Protein AF-G6FTE5-F1 (afdb_monomer_lite)

pLDDT: mean 77.14, std 12.9, range [43.44, 94.81]

Secondary structure (DSSP, 8-state):
--HHHHHHHHHHHHHHHHHHHHTT---EEEEEEEEEEE----EEEEEEEETTEEEEEEEE----EEEEEEEEEEE-TTTT----

InterPro domains:
  IPR049891 Cyanobacterial tandem bacteriocin [NF038167] (1-75)
  IPR049891 Cyanobacterial tandem bacteriocin [PF28158] (1-75)

Sequence (84 aa):
MSNEAFASHLFSEISEEQQQMVAGGKSINDYISTYFNADTTVFAFAAASGPGGSVVTQEFAEQEINTSAYKSFQLNPYFYYYPY

Organism: NCBI:txid741277

Structure (mmCIF, N/CA/C/O backbone):
data_AF-G6FTE5-F1
#
_entry.id   AF-G6FTE5-F1
#
loop_
_atom_site.group_PDB
_atom_site.id
_atom_site.type_symbol
_atom_site.label_atom_id
_atom_site.label_alt_id
_atom_site.label_comp_id
_atom_site.label_asym_id
_atom_site.label_entity_id
_atom_site.label_seq_id
_atom_site.pdbx_PDB_ins_code
_atom_site.Cartn_x
_atom_site.Cartn_y
_atom_site.Cartn_z
_atom_site.occupancy
_atom_site.B_iso_or_equiv
_atom_site.auth_seq_id
_atom_site.auth_comp_id
_atom_site.auth_asym_id
_atom_site.auth_atom_id
_atom_site.pdbx_PDB_model_num
ATOM 1 N N . MET A 1 1 ? -23.072 15.681 53.013 1.00 61.22 1 MET A N 1
ATOM 2 C CA . MET A 1 1 ? -23.292 14.317 52.487 1.00 61.22 1 MET A CA 1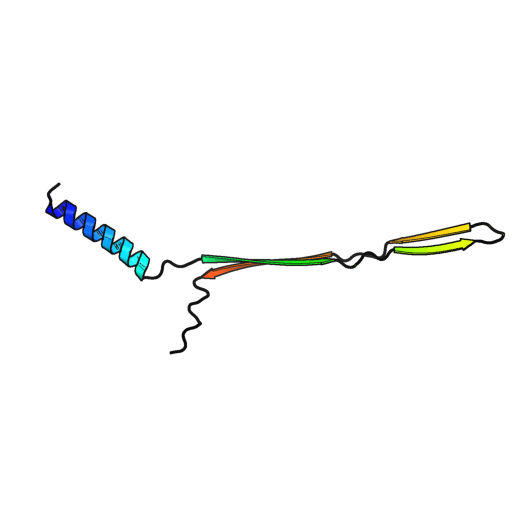
ATOM 3 C C . MET A 1 1 ? -23.172 13.360 53.659 1.00 61.22 1 MET A C 1
ATOM 5 O O . MET A 1 1 ? -22.237 13.536 54.430 1.00 61.22 1 MET A O 1
ATOM 9 N N . SER A 1 2 ? -24.120 12.443 53.861 1.00 84.00 2 SER A N 1
ATOM 10 C CA . SER A 1 2 ? -23.978 11.418 54.904 1.00 84.00 2 SER A CA 1
ATOM 11 C C . SER A 1 2 ? -22.981 10.349 54.450 1.00 84.00 2 SER A C 1
ATOM 13 O O . SER A 1 2 ? -22.804 10.130 53.251 1.00 84.00 2 SER A O 1
ATOM 15 N N . ASN A 1 3 ? -22.338 9.672 55.402 1.00 83.44 3 ASN A N 1
ATOM 16 C CA . ASN A 1 3 ? -21.405 8.580 55.102 1.00 83.44 3 ASN A CA 1
ATOM 17 C C . ASN A 1 3 ? -22.078 7.443 54.312 1.00 83.44 3 ASN A C 1
ATOM 19 O O . ASN A 1 3 ? -21.440 6.803 53.484 1.00 83.44 3 ASN A O 1
ATOM 23 N N . GLU A 1 4 ? -23.378 7.238 54.522 1.00 85.38 4 GLU A N 1
ATOM 24 C CA . GLU A 1 4 ? -24.192 6.258 53.795 1.00 85.38 4 GLU A CA 1
ATOM 25 C C . GLU A 1 4 ? -24.376 6.643 52.323 1.00 85.38 4 GLU A C 1
ATOM 27 O O . GLU A 1 4 ? -24.230 5.798 51.443 1.00 85.38 4 GLU A O 1
ATOM 32 N N . ALA A 1 5 ? -24.626 7.927 52.038 1.00 85.31 5 ALA A N 1
ATOM 33 C CA . ALA A 1 5 ? -24.729 8.419 50.667 1.00 85.31 5 ALA A CA 1
ATOM 34 C C . ALA A 1 5 ? -23.383 8.313 49.933 1.00 85.31 5 ALA A C 1
ATOM 36 O O . ALA A 1 5 ? -23.340 7.885 48.783 1.00 85.31 5 ALA A O 1
ATOM 37 N N . PHE A 1 6 ? -22.280 8.639 50.614 1.00 87.81 6 PHE A N 1
ATOM 38 C CA . PHE A 1 6 ? -20.932 8.496 50.061 1.00 87.81 6 PHE A CA 1
ATOM 39 C C . PHE A 1 6 ? -20.603 7.036 49.712 1.00 87.81 6 PHE A C 1
ATOM 41 O O . PHE A 1 6 ? -20.148 6.755 48.605 1.00 87.81 6 PHE A O 1
ATOM 48 N N . ALA A 1 7 ? -20.890 6.099 50.620 1.00 87.06 7 ALA A N 1
ATOM 49 C CA . ALA A 1 7 ? -20.665 4.676 50.381 1.00 87.06 7 ALA A CA 1
ATOM 50 C C . ALA A 1 7 ? -21.518 4.147 49.217 1.00 87.06 7 ALA A C 1
ATOM 52 O O . ALA A 1 7 ? -21.004 3.439 48.355 1.00 87.06 7 ALA A O 1
ATOM 53 N N . SER A 1 8 ? -22.799 4.523 49.151 1.00 91.19 8 SER A N 1
ATOM 54 C CA . SER A 1 8 ? -23.695 4.099 48.069 1.00 91.19 8 SER A CA 1
ATOM 55 C C . SER A 1 8 ? -23.220 4.567 46.693 1.00 91.19 8 SER A C 1
ATOM 57 O O . SER A 1 8 ? -23.304 3.800 45.736 1.00 91.19 8 SER A O 1
ATOM 59 N N . HIS A 1 9 ? -22.723 5.802 46.585 1.00 89.19 9 HIS A N 1
ATOM 60 C CA . HIS A 1 9 ? -22.176 6.318 45.329 1.00 89.19 9 HIS A CA 1
ATOM 61 C C . HIS A 1 9 ? -20.920 5.556 44.909 1.00 89.19 9 HIS A C 1
ATOM 63 O O . HIS A 1 9 ? -20.856 5.073 43.782 1.00 89.19 9 HIS A O 1
ATOM 69 N N . LEU A 1 10 ? -19.984 5.354 45.840 1.00 87.25 10 LEU A N 1
ATOM 70 C CA . LEU A 1 10 ? -18.749 4.619 45.573 1.00 87.25 10 LEU A CA 1
ATOM 71 C C . LEU A 1 10 ? -19.021 3.177 45.115 1.00 87.25 10 LEU A C 1
ATOM 73 O O . LEU A 1 10 ? -18.408 2.703 44.163 1.00 87.25 10 LEU A O 1
ATOM 77 N N . PHE A 1 11 ? -19.961 2.473 45.754 1.00 91.62 11 PHE A N 1
ATOM 78 C CA . PHE A 1 11 ? -20.320 1.114 45.338 1.00 91.62 11 PHE A CA 1
ATOM 79 C C . PHE A 1 11 ? -21.012 1.076 43.973 1.00 91.62 11 PHE A C 1
ATOM 81 O O . PHE A 1 11 ? -20.785 0.129 43.223 1.00 91.62 11 PHE A O 1
ATOM 88 N N . SER A 1 12 ? -21.819 2.084 43.631 1.00 90.88 12 SER A N 1
ATOM 89 C CA . SER A 1 12 ? -22.454 2.178 42.312 1.00 90.88 12 SER A CA 1
ATOM 90 C C . SER A 1 12 ? -21.420 2.382 41.207 1.00 90.88 12 SER A C 1
ATOM 92 O O . SER A 1 12 ? -21.438 1.653 40.220 1.00 90.88 12 SER A O 1
ATOM 94 N N . GLU A 1 13 ? -20.487 3.315 41.400 1.00 86.69 13 GLU A N 1
ATOM 95 C CA . GLU A 1 13 ? -19.417 3.605 40.437 1.00 86.69 13 GLU A CA 1
ATOM 96 C C . GLU A 1 13 ? -18.516 2.382 40.222 1.00 86.69 13 GLU A C 1
ATOM 98 O O . GLU A 1 13 ? -18.312 1.951 39.089 1.00 86.69 13 GLU A O 1
ATOM 103 N N . ILE A 1 14 ? -18.074 1.739 41.310 1.00 85.31 14 ILE A N 1
ATOM 104 C CA . ILE A 1 14 ? -17.265 0.513 41.230 1.00 85.31 14 ILE A CA 1
ATOM 105 C C . ILE A 1 14 ? -18.033 -0.609 40.515 1.00 85.31 14 ILE A C 1
ATOM 107 O O . ILE A 1 14 ? -17.444 -1.348 39.726 1.00 85.31 14 ILE A O 1
ATOM 111 N N . SER A 1 15 ? -19.339 -0.744 40.762 1.00 86.12 15 SER A N 1
ATOM 112 C CA . SER A 1 15 ? -20.164 -1.773 40.117 1.00 86.12 15 SER A CA 1
ATOM 113 C C . SER A 1 15 ? -20.303 -1.531 38.613 1.00 86.12 15 SER A C 1
ATOM 115 O O . SER A 1 15 ? -20.215 -2.484 37.841 1.00 86.12 15 SER A O 1
ATOM 117 N N . GLU A 1 16 ? -20.476 -0.281 38.179 1.00 82.12 16 GLU A N 1
ATOM 118 C CA . GLU A 1 16 ? -20.542 0.080 36.758 1.00 82.12 16 GLU A CA 1
ATOM 119 C C . GLU A 1 16 ? -19.205 -0.154 36.046 1.00 82.12 16 GLU A C 1
ATOM 121 O O . GLU A 1 16 ? -19.178 -0.757 34.968 1.00 82.12 16 GLU A O 1
ATOM 126 N N . GLU A 1 17 ? -18.088 0.243 36.659 1.00 77.19 17 GLU A N 1
ATOM 127 C CA . GLU A 1 17 ? -16.745 -0.000 36.120 1.00 77.19 17 GLU A CA 1
ATOM 128 C C . GLU A 1 17 ? -16.448 -1.500 35.999 1.00 77.19 17 GLU A C 1
ATOM 130 O O . GLU A 1 17 ? -15.983 -1.976 34.957 1.00 77.19 17 GLU A O 1
ATOM 135 N N . GLN A 1 18 ? -16.774 -2.278 37.034 1.00 76.56 18 GLN A N 1
ATOM 136 C CA . GLN A 1 18 ? -16.629 -3.732 37.014 1.00 76.56 18 GLN A CA 1
ATOM 137 C C . GLN A 1 18 ? -17.542 -4.376 35.969 1.00 76.56 18 GLN A C 1
ATOM 139 O O . GLN A 1 18 ? -17.122 -5.310 35.286 1.00 76.56 18 GLN A O 1
ATOM 144 N N . GLN A 1 19 ? -18.763 -3.874 35.782 1.00 71.75 19 GLN A N 1
ATOM 145 C CA . GLN A 1 19 ? -19.682 -4.396 34.777 1.00 71.75 19 GLN A CA 1
ATOM 146 C C . GLN A 1 19 ? -19.194 -4.098 33.354 1.00 71.75 19 GLN A C 1
ATOM 148 O O . GLN A 1 19 ? -19.272 -4.977 32.498 1.00 71.75 19 GLN A O 1
ATOM 153 N N . GLN A 1 20 ? -18.624 -2.918 33.097 1.00 64.38 20 GLN A N 1
ATOM 154 C CA . GLN A 1 20 ? -17.990 -2.604 31.810 1.00 64.38 20 GLN A CA 1
ATOM 155 C C . GLN A 1 20 ? -16.750 -3.472 31.545 1.00 64.38 20 GLN A C 1
ATOM 157 O O . GLN A 1 20 ? -16.502 -3.872 30.404 1.00 64.38 20 GLN A O 1
ATOM 162 N N . MET A 1 21 ? -16.002 -3.811 32.596 1.00 65.38 21 MET A N 1
ATOM 163 C CA . MET A 1 21 ? -14.827 -4.678 32.513 1.00 65.38 21 MET A CA 1
ATOM 164 C C . MET A 1 21 ? -15.204 -6.151 32.267 1.00 65.38 21 MET A C 1
ATOM 166 O O . MET A 1 21 ? -14.583 -6.813 31.437 1.00 65.38 21 MET A O 1
ATOM 170 N N . VAL A 1 22 ? -16.248 -6.658 32.937 1.00 65.19 22 VAL A N 1
ATOM 171 C CA . VAL A 1 22 ? -16.703 -8.062 32.858 1.00 65.19 22 VAL A CA 1
ATOM 172 C C . VAL A 1 22 ? -17.588 -8.329 31.638 1.00 65.19 22 VAL A C 1
ATOM 174 O O . VAL A 1 22 ? -17.490 -9.400 31.043 1.00 65.19 22 VAL A O 1
ATOM 177 N N . ALA A 1 23 ? -18.409 -7.367 31.203 1.00 62.16 23 ALA A N 1
ATOM 178 C CA . ALA A 1 23 ? -19.240 -7.500 29.999 1.00 62.16 23 ALA A CA 1
ATOM 179 C C . ALA A 1 23 ? -18.427 -7.478 28.689 1.00 62.16 23 ALA A C 1
ATOM 181 O O . ALA A 1 23 ? -19.008 -7.542 27.605 1.00 62.16 23 ALA A O 1
ATOM 182 N N . GLY A 1 24 ? -17.094 -7.410 28.783 1.00 58.22 24 GLY A N 1
ATOM 183 C CA . GLY A 1 24 ? -16.192 -7.479 27.646 1.00 58.22 24 GLY A CA 1
ATOM 184 C C . GLY A 1 24 ? -16.325 -6.239 26.779 1.00 58.22 24 GLY A C 1
ATOM 185 O O . GLY A 1 24 ? -16.893 -6.309 25.686 1.00 58.22 24 GLY A O 1
ATOM 186 N N . GLY A 1 25 ? -15.806 -5.106 27.269 1.00 58.78 25 GLY A N 1
ATOM 187 C CA . GLY A 1 25 ? -15.656 -3.882 26.482 1.00 58.78 25 GLY A CA 1
ATOM 188 C C . GLY A 1 25 ? -15.228 -4.224 25.053 1.00 58.78 25 GLY A C 1
ATOM 189 O O . GLY A 1 25 ? -14.183 -4.837 24.836 1.00 58.78 25 GLY A O 1
ATOM 190 N N . LYS A 1 26 ? -16.104 -3.932 24.082 1.00 59.78 26 LYS A N 1
ATOM 191 C CA . LYS A 1 26 ? -15.931 -4.386 22.699 1.00 59.78 26 LYS A CA 1
ATOM 192 C C . LYS A 1 26 ? -14.617 -3.833 22.165 1.00 59.78 26 LYS A C 1
ATOM 194 O O . LYS A 1 26 ? -14.453 -2.620 22.059 1.00 59.78 26 LYS A O 1
ATOM 199 N N . SER A 1 27 ? -13.695 -4.718 21.805 1.00 63.75 27 SER A N 1
ATOM 200 C CA . SER A 1 27 ? -12.469 -4.310 21.129 1.00 63.75 27 SER A CA 1
ATOM 201 C C . SER A 1 27 ? -12.787 -4.105 19.649 1.00 63.75 27 SER A C 1
ATOM 203 O O . SER A 1 27 ? -13.210 -5.039 18.958 1.00 63.75 27 SER A O 1
ATOM 205 N N . ILE A 1 28 ? -12.633 -2.866 19.176 1.00 65.12 28 ILE A N 1
ATOM 206 C CA . ILE A 1 28 ? -12.658 -2.535 17.750 1.00 65.12 28 ILE A CA 1
ATOM 207 C C . ILE A 1 28 ? -11.238 -2.735 17.234 1.00 65.12 28 ILE A C 1
ATOM 209 O O . ILE A 1 28 ? -10.331 -2.004 17.626 1.00 65.12 28 ILE A O 1
ATOM 213 N N . ASN A 1 29 ? -11.049 -3.714 16.354 1.00 67.19 29 ASN A N 1
ATOM 214 C CA . ASN A 1 29 ? -9.783 -3.888 15.652 1.00 67.19 29 ASN A CA 1
ATOM 215 C C . ASN A 1 29 ? -9.859 -3.178 14.298 1.00 67.19 29 ASN A C 1
ATOM 217 O O . ASN A 1 29 ? -10.766 -3.451 13.506 1.00 67.19 29 ASN A O 1
ATOM 221 N N . ASP A 1 30 ? -8.920 -2.261 14.056 1.00 72.50 30 ASP A N 1
ATOM 222 C CA . ASP A 1 30 ? -8.714 -1.634 12.748 1.00 72.50 30 ASP A CA 1
ATOM 223 C C . ASP A 1 30 ? -7.784 -2.534 11.924 1.00 72.50 30 ASP A C 1
ATOM 225 O O . ASP A 1 30 ? -6.597 -2.664 12.231 1.00 72.50 30 ASP A O 1
ATOM 229 N N . TYR A 1 31 ? -8.339 -3.208 10.915 1.00 74.88 31 TYR A N 1
ATOM 230 C CA . TYR A 1 31 ? -7.577 -4.061 10.013 1.00 74.88 31 TYR A CA 1
ATOM 231 C C . TYR A 1 31 ? -7.326 -3.325 8.700 1.00 74.88 31 TYR A C 1
ATOM 233 O O . TYR A 1 31 ? -8.259 -3.046 7.937 1.00 74.88 31 TYR A O 1
ATOM 241 N N . ILE A 1 32 ? -6.049 -3.046 8.439 1.00 83.94 32 ILE A N 1
ATOM 242 C CA . ILE A 1 32 ? -5.565 -2.387 7.230 1.00 83.94 32 ILE A CA 1
ATOM 243 C C . ILE A 1 32 ? -4.661 -3.372 6.491 1.00 83.94 32 ILE A C 1
ATOM 245 O O . ILE A 1 32 ? -3.669 -3.846 7.042 1.00 83.94 32 ILE A O 1
ATOM 249 N N . SER A 1 33 ? -4.996 -3.660 5.236 1.00 82.38 33 SER A N 1
ATOM 250 C CA . SER A 1 33 ? -4.170 -4.459 4.332 1.00 82.38 33 SER A CA 1
ATOM 251 C C . SER A 1 33 ? -3.871 -3.652 3.077 1.00 82.38 33 SER A C 1
ATOM 253 O O . SER A 1 33 ? -4.772 -3.058 2.483 1.00 82.38 33 SER A O 1
ATOM 255 N N . THR A 1 34 ? -2.602 -3.607 2.689 1.00 87.81 34 THR A N 1
ATOM 256 C CA . THR A 1 34 ? -2.136 -2.912 1.491 1.00 87.81 34 THR A CA 1
ATOM 257 C C . THR A 1 34 ? -1.448 -3.899 0.560 1.00 87.81 34 THR A C 1
ATOM 259 O O . THR A 1 34 ? -0.747 -4.812 0.998 1.00 87.81 34 THR A O 1
ATOM 262 N N . TYR A 1 35 ? -1.656 -3.712 -0.737 1.00 88.62 35 TYR A N 1
ATOM 263 C CA . TYR A 1 35 ? -1.028 -4.489 -1.794 1.00 88.62 35 TYR A CA 1
ATOM 264 C C . TYR A 1 35 ? -0.365 -3.541 -2.786 1.00 88.62 35 TYR A C 1
ATOM 266 O O . TYR A 1 35 ? -0.967 -2.553 -3.215 1.00 88.62 35 TYR A O 1
ATOM 274 N N . PHE A 1 36 ? 0.869 -3.867 -3.151 1.00 89.69 36 PHE A N 1
ATOM 275 C CA . PHE A 1 36 ? 1.641 -3.168 -4.164 1.00 89.69 36 PHE A CA 1
ATOM 276 C C . PHE A 1 36 ? 2.297 -4.204 -5.069 1.00 89.69 36 PHE A C 1
ATOM 278 O O . PHE A 1 36 ? 3.027 -5.077 -4.594 1.00 89.69 36 PHE A O 1
ATOM 285 N N . ASN A 1 37 ? 2.042 -4.087 -6.365 1.00 86.19 37 ASN A N 1
ATOM 286 C CA . ASN A 1 37 ? 2.736 -4.822 -7.404 1.00 86.19 37 ASN A CA 1
ATOM 287 C C . ASN A 1 37 ? 3.142 -3.836 -8.497 1.00 86.19 37 ASN A C 1
ATOM 289 O O . ASN A 1 37 ? 2.352 -2.981 -8.898 1.00 86.19 37 ASN A O 1
ATOM 293 N N . ALA A 1 38 ? 4.387 -3.941 -8.935 1.00 82.12 38 ALA A N 1
ATOM 294 C CA . ALA A 1 38 ? 4.894 -3.200 -10.069 1.00 82.12 38 ALA A CA 1
ATOM 295 C C . ALA A 1 38 ? 5.698 -4.158 -10.937 1.00 82.12 38 ALA A C 1
ATOM 297 O O . ALA A 1 38 ? 6.575 -4.866 -10.426 1.00 82.12 38 ALA A O 1
ATOM 298 N N . ASP A 1 39 ? 5.425 -4.139 -12.236 1.00 80.25 39 ASP A N 1
ATOM 299 C CA . ASP A 1 39 ? 6.238 -4.877 -13.190 1.00 80.25 39 ASP A CA 1
ATOM 300 C C . ASP A 1 39 ? 7.674 -4.347 -13.189 1.00 80.25 39 ASP A C 1
ATOM 302 O O . ASP A 1 39 ? 7.934 -3.146 -13.030 1.00 80.25 39 ASP A O 1
ATOM 306 N N . THR A 1 40 ? 8.636 -5.252 -13.369 1.00 71.44 40 THR A N 1
ATOM 307 C CA . THR A 1 40 ? 10.033 -4.864 -13.558 1.00 71.44 40 THR A CA 1
ATOM 308 C C . THR A 1 40 ? 10.169 -4.099 -14.863 1.00 71.44 40 THR A C 1
ATOM 310 O O . THR A 1 40 ? 9.889 -4.643 -15.929 1.00 71.44 40 THR A O 1
ATOM 313 N N . THR A 1 41 ? 10.651 -2.860 -14.789 1.00 67.31 41 THR A N 1
ATOM 314 C CA . THR A 1 41 ? 10.939 -2.052 -15.973 1.00 67.31 41 THR A CA 1
ATOM 315 C C . THR A 1 41 ? 11.979 -2.763 -16.841 1.00 67.31 41 THR A C 1
ATOM 317 O O . THR A 1 41 ? 13.127 -2.944 -16.426 1.00 67.31 41 THR A O 1
ATOM 320 N N . VAL A 1 42 ? 11.589 -3.172 -18.048 1.00 69.50 42 VAL A N 1
ATOM 321 C CA . VAL A 1 42 ? 12.510 -3.722 -19.048 1.00 69.50 42 VAL A CA 1
ATOM 322 C C . VAL A 1 42 ? 12.900 -2.606 -20.004 1.00 69.50 42 VAL A C 1
ATOM 324 O O . VAL A 1 42 ? 12.054 -1.976 -20.635 1.00 69.50 42 VAL A O 1
ATOM 327 N N . PHE A 1 43 ? 14.202 -2.372 -20.118 1.00 73.44 43 PHE A N 1
ATOM 328 C CA . PHE A 1 43 ? 14.751 -1.498 -21.142 1.00 73.44 43 PHE A CA 1
ATOM 329 C C . PHE A 1 43 ? 15.137 -2.341 -22.354 1.00 73.44 43 PHE A C 1
ATOM 331 O O . PHE A 1 43 ? 16.035 -3.183 -22.262 1.00 73.44 43 PHE A O 1
ATOM 338 N N . ALA A 1 44 ? 14.476 -2.114 -23.487 1.00 75.69 44 ALA A N 1
ATOM 339 C CA . ALA A 1 44 ? 14.875 -2.727 -24.745 1.00 75.69 44 ALA A CA 1
ATOM 340 C C . ALA A 1 44 ? 15.857 -1.795 -25.462 1.00 75.69 44 ALA A C 1
ATOM 342 O O . ALA A 1 44 ? 15.539 -0.645 -25.767 1.00 75.69 44 ALA A O 1
ATOM 343 N N . PHE A 1 45 ? 17.067 -2.295 -25.716 1.00 85.31 45 PHE A N 1
ATOM 344 C CA . PHE A 1 45 ? 18.107 -1.575 -26.443 1.00 85.31 45 PHE A CA 1
ATOM 345 C C . PHE A 1 45 ? 18.460 -2.333 -27.713 1.00 85.31 45 PHE A C 1
ATOM 347 O O . PHE A 1 45 ? 18.805 -3.515 -27.659 1.00 85.31 45 PHE A O 1
ATOM 354 N N . ALA A 1 46 ? 18.446 -1.638 -28.844 1.00 86.31 46 ALA A N 1
ATOM 355 C CA . ALA A 1 46 ? 19.011 -2.155 -30.079 1.00 86.31 46 ALA A CA 1
ATOM 356 C C . ALA A 1 46 ? 19.954 -1.123 -30.690 1.00 86.31 46 ALA A C 1
ATOM 358 O O . ALA A 1 46 ? 19.615 0.053 -30.835 1.00 86.31 46 ALA A O 1
ATOM 359 N N . ALA A 1 47 ? 21.152 -1.581 -31.043 1.00 91.00 47 ALA A N 1
ATOM 360 C CA . ALA A 1 47 ? 22.171 -0.782 -31.699 1.00 91.00 47 ALA A CA 1
ATOM 361 C C . ALA A 1 47 ? 22.643 -1.502 -32.962 1.00 91.00 47 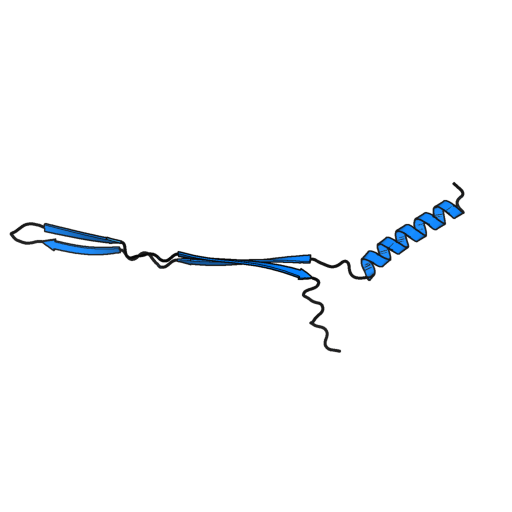ALA A C 1
ATOM 363 O O . ALA A 1 47 ? 22.871 -2.712 -32.951 1.00 91.00 47 ALA A O 1
ATOM 364 N N . ALA A 1 48 ? 22.806 -0.748 -34.043 1.00 90.31 48 ALA A N 1
ATOM 365 C CA . ALA A 1 48 ? 23.333 -1.243 -35.306 1.00 90.31 48 ALA A CA 1
ATOM 366 C C . ALA A 1 48 ? 24.309 -0.223 -35.898 1.00 90.31 48 ALA A C 1
ATOM 368 O O . ALA A 1 48 ? 24.152 0.984 -35.716 1.00 90.31 48 ALA A O 1
ATOM 369 N N . SER A 1 49 ? 25.315 -0.705 -36.626 1.00 94.81 49 SER A N 1
ATOM 370 C CA . SER A 1 49 ? 26.270 0.144 -37.337 1.00 94.81 49 SER A CA 1
ATOM 371 C C . SER A 1 49 ? 26.594 -0.444 -38.703 1.00 94.81 49 SER A C 1
ATOM 373 O O . SER A 1 49 ? 26.711 -1.662 -38.849 1.00 94.81 49 SER A O 1
ATOM 375 N N . GLY A 1 50 ? 26.736 0.421 -39.704 1.00 92.06 50 GLY A N 1
ATOM 376 C CA . GLY A 1 50 ? 27.128 0.034 -41.050 1.00 92.06 50 GLY A CA 1
ATOM 377 C C . GLY A 1 50 ? 27.646 1.215 -41.873 1.00 92.06 50 GLY A C 1
ATOM 378 O O . GLY A 1 50 ? 27.762 2.329 -41.363 1.00 92.0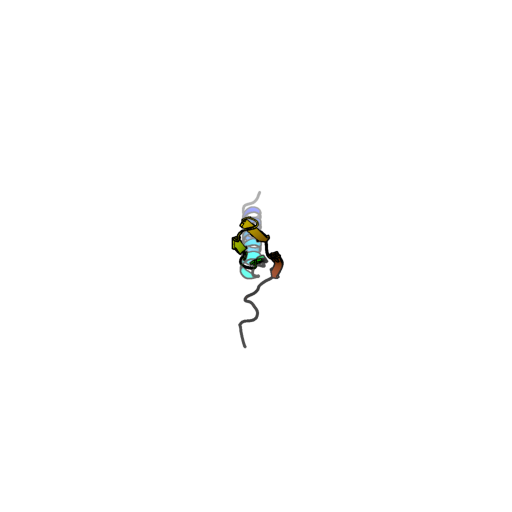6 50 GLY A O 1
ATOM 379 N N . PRO A 1 51 ? 27.934 1.003 -43.170 1.00 91.62 51 PRO A N 1
ATOM 380 C CA . PRO A 1 51 ? 28.499 2.034 -44.048 1.00 91.62 51 PRO A CA 1
ATOM 381 C C . PRO A 1 51 ? 27.650 3.311 -44.167 1.00 91.62 51 PRO A C 1
ATOM 383 O O . PRO A 1 51 ? 28.177 4.366 -44.501 1.00 91.62 51 PRO A O 1
ATOM 386 N N . GLY A 1 52 ? 26.344 3.222 -43.888 1.00 93.12 52 GLY A N 1
ATOM 387 C CA . GLY A 1 52 ? 25.412 4.354 -43.867 1.00 93.12 52 GLY A CA 1
ATOM 388 C C . GLY A 1 52 ? 25.312 5.092 -42.525 1.00 93.12 52 GLY A C 1
ATOM 389 O O . GLY A 1 52 ? 24.505 6.009 -42.412 1.00 93.12 52 GLY A O 1
ATOM 390 N N . GLY A 1 53 ? 26.095 4.701 -41.516 1.00 89.75 53 GLY A N 1
ATOM 391 C CA . GLY A 1 53 ? 26.071 5.275 -40.171 1.00 89.75 53 GLY A CA 1
ATOM 392 C C . GLY A 1 53 ? 25.605 4.292 -39.096 1.00 89.75 53 GLY A C 1
ATOM 393 O O . GLY A 1 53 ? 25.427 3.096 -39.338 1.00 89.75 53 GLY A O 1
ATOM 394 N N . SER A 1 54 ? 25.430 4.815 -37.884 1.00 93.56 54 SER A N 1
ATOM 395 C CA . SER A 1 54 ? 25.016 4.047 -36.709 1.00 93.56 54 SER A CA 1
ATOM 396 C C . SER A 1 54 ? 23.634 4.478 -36.249 1.00 93.56 54 SER A C 1
ATOM 398 O O . SER A 1 54 ? 23.310 5.666 -36.280 1.00 93.56 54 SER A O 1
ATOM 400 N N . VAL A 1 55 ? 22.847 3.518 -35.775 1.00 90.88 55 VAL A N 1
ATOM 401 C CA . VAL A 1 55 ? 21.546 3.763 -35.158 1.00 90.88 55 VAL A CA 1
ATOM 402 C C . VAL A 1 55 ? 21.512 3.129 -33.775 1.00 90.88 55 VAL A C 1
ATOM 404 O O . VAL A 1 55 ? 22.035 2.033 -33.563 1.00 90.88 55 VAL A O 1
ATOM 407 N N . VAL A 1 56 ? 20.882 3.833 -32.840 1.00 90.56 56 VAL A N 1
ATOM 408 C CA . VAL A 1 56 ? 20.567 3.333 -31.504 1.00 90.56 56 VAL A CA 1
ATOM 409 C C . VAL A 1 56 ? 19.091 3.592 -31.264 1.00 90.56 56 VAL A C 1
ATOM 411 O O . VAL A 1 56 ? 18.594 4.686 -31.526 1.00 90.56 56 VAL A O 1
ATOM 414 N N . THR A 1 57 ? 18.403 2.575 -30.768 1.00 87.50 57 THR A N 1
ATOM 415 C CA . THR A 1 57 ? 17.008 2.645 -30.342 1.00 87.50 57 THR A CA 1
ATOM 416 C C . THR A 1 57 ? 16.920 2.186 -28.896 1.00 87.50 57 THR A C 1
ATOM 418 O O . THR A 1 57 ? 17.561 1.206 -28.505 1.00 87.50 57 THR A O 1
ATOM 421 N N . GLN A 1 58 ? 16.159 2.939 -28.109 1.00 84.00 58 GLN A N 1
ATOM 422 C CA . GLN A 1 58 ? 15.833 2.630 -26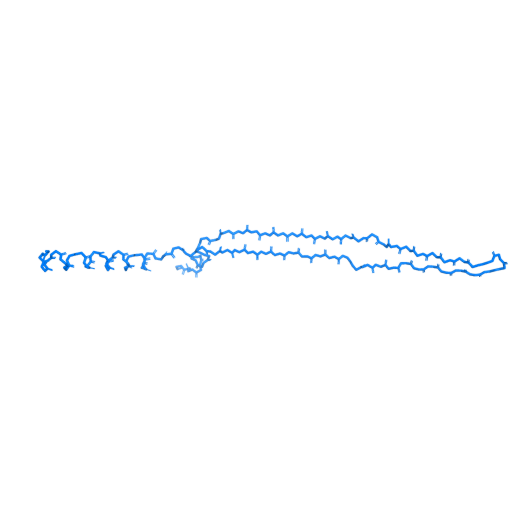.727 1.00 84.00 58 GLN A CA 1
ATOM 423 C C . GLN A 1 58 ? 14.320 2.726 -26.584 1.00 84.00 58 GLN A C 1
ATOM 425 O O . GLN A 1 58 ? 13.736 3.763 -26.901 1.00 84.00 58 GLN A O 1
ATOM 430 N N . GLU A 1 59 ? 13.708 1.654 -26.103 1.00 78.94 59 GLU A N 1
ATOM 431 C CA . GLU A 1 59 ? 12.282 1.606 -25.813 1.00 78.94 59 GLU A CA 1
ATOM 432 C C . GLU A 1 59 ? 12.073 1.353 -24.320 1.00 78.94 59 GLU A C 1
ATOM 434 O O . GLU A 1 59 ? 12.748 0.522 -23.700 1.00 78.94 59 GLU A O 1
ATOM 439 N N . PHE A 1 60 ? 11.149 2.118 -23.745 1.00 74.50 60 PHE A N 1
ATOM 440 C CA . PHE A 1 60 ? 10.649 1.904 -22.397 1.00 74.50 60 PHE A CA 1
ATOM 441 C C . PHE A 1 60 ? 9.452 0.966 -22.514 1.00 74.50 60 PHE A C 1
ATOM 443 O O . PHE A 1 60 ? 8.427 1.366 -23.064 1.00 74.50 60 PHE A O 1
ATOM 450 N N . ALA A 1 61 ? 9.587 -0.273 -22.037 1.00 70.31 61 ALA A N 1
ATOM 451 C CA . ALA A 1 61 ? 8.440 -1.170 -21.960 1.00 70.31 61 ALA A CA 1
ATOM 452 C C . ALA A 1 61 ? 7.378 -0.575 -21.016 1.00 70.31 61 ALA A C 1
ATOM 454 O O . ALA A 1 61 ? 7.728 0.052 -20.011 1.00 70.31 61 ALA A O 1
ATOM 455 N N . GLU A 1 62 ? 6.097 -0.757 -21.349 1.00 70.12 62 GLU A N 1
ATOM 456 C CA . GLU A 1 62 ? 4.984 -0.344 -20.488 1.00 70.12 62 GLU A CA 1
ATOM 457 C C . GLU A 1 62 ? 5.148 -0.929 -19.081 1.00 70.12 62 GLU A C 1
ATOM 459 O O . GLU A 1 62 ? 5.503 -2.095 -18.909 1.00 70.12 62 GLU A O 1
ATOM 464 N N . GLN A 1 63 ? 4.902 -0.092 -18.074 1.00 72.81 63 GLN A N 1
ATOM 465 C CA . GLN A 1 63 ? 4.941 -0.482 -16.674 1.00 72.81 63 GLN A CA 1
ATOM 466 C C . GLN A 1 63 ? 3.522 -0.443 -16.119 1.00 72.81 63 GLN A C 1
ATOM 468 O O . GLN A 1 63 ? 2.916 0.629 -16.047 1.00 72.81 63 GLN A O 1
ATOM 473 N N . GLU A 1 64 ? 3.014 -1.591 -15.676 1.00 78.62 64 GLU A N 1
ATOM 474 C CA . GLU A 1 64 ? 1.791 -1.632 -14.888 1.00 78.62 64 GLU A CA 1
ATOM 475 C C . GLU A 1 64 ? 2.132 -1.468 -13.401 1.00 78.62 64 GLU A C 1
ATOM 477 O O . GLU A 1 64 ? 3.051 -2.094 -12.863 1.00 78.62 64 GLU A O 1
ATOM 482 N N . ILE A 1 65 ? 1.400 -0.578 -12.727 1.00 82.38 65 ILE A N 1
ATOM 483 C CA . ILE A 1 65 ? 1.465 -0.408 -11.275 1.00 82.38 65 ILE A CA 1
ATOM 484 C C . ILE A 1 65 ? 0.085 -0.742 -10.728 1.00 82.38 65 ILE A C 1
ATOM 486 O O . ILE A 1 65 ? -0.878 -0.005 -10.948 1.00 82.38 65 ILE A O 1
ATOM 490 N N . ASN A 1 66 ? 0.000 -1.837 -9.980 1.00 86.31 66 ASN A N 1
ATOM 491 C CA . ASN A 1 66 ? -1.229 -2.286 -9.353 1.00 86.31 66 ASN A CA 1
ATOM 492 C C . ASN A 1 66 ? -1.166 -2.031 -7.845 1.00 86.31 66 ASN A C 1
ATOM 494 O O . ASN A 1 66 ? -0.282 -2.520 -7.135 1.00 86.31 66 ASN A O 1
ATOM 498 N N . THR A 1 67 ? -2.119 -1.243 -7.351 1.00 90.12 67 THR A N 1
ATOM 499 C CA . THR A 1 67 ? -2.231 -0.919 -5.929 1.00 90.12 67 THR A CA 1
ATOM 500 C C . THR A 1 67 ? -3.638 -1.203 -5.441 1.00 90.12 67 THR A C 1
ATOM 502 O O . THR A 1 67 ? -4.620 -0.888 -6.114 1.00 90.12 67 THR A O 1
ATOM 505 N N . SER A 1 68 ? -3.749 -1.787 -4.253 1.00 87.75 68 SER A N 1
ATOM 506 C CA . SER A 1 68 ? -5.033 -1.886 -3.565 1.00 87.75 68 SER A CA 1
ATOM 507 C C . SER A 1 68 ? -4.867 -1.716 -2.063 1.00 87.75 68 SER A C 1
ATOM 509 O O . SER A 1 68 ? -3.810 -1.983 -1.486 1.00 87.75 68 SER A O 1
ATOM 511 N N . ALA A 1 69 ? -5.924 -1.216 -1.432 1.00 86.31 69 ALA A N 1
ATOM 512 C CA . ALA A 1 69 ? -5.998 -1.045 0.006 1.00 86.31 69 ALA A CA 1
ATOM 513 C C . ALA A 1 69 ? -7.364 -1.524 0.493 1.00 86.31 69 ALA A C 1
ATOM 515 O O . ALA A 1 69 ? -8.402 -1.115 -0.031 1.00 86.31 69 ALA A O 1
ATOM 516 N N . TYR A 1 70 ? -7.351 -2.371 1.515 1.00 84.81 70 TYR A N 1
ATOM 517 C CA . TYR A 1 70 ? -8.543 -2.890 2.165 1.00 84.81 70 TYR A CA 1
ATOM 518 C C . TYR A 1 70 ? -8.563 -2.418 3.612 1.00 84.81 70 TYR A C 1
ATOM 520 O O . TYR A 1 70 ? -7.597 -2.612 4.354 1.00 84.81 70 TYR A O 1
ATOM 528 N N . LYS A 1 71 ? -9.680 -1.804 4.007 1.00 81.75 71 LYS A N 1
ATOM 529 C CA . LYS A 1 71 ? -9.938 -1.388 5.383 1.00 81.75 71 LYS A CA 1
ATOM 530 C C . LYS A 1 71 ? -11.199 -2.068 5.893 1.00 81.75 71 LYS A C 1
ATOM 532 O O . LYS A 1 71 ? -12.240 -2.006 5.240 1.00 81.75 71 LYS A O 1
ATOM 537 N N . SER A 1 72 ? -11.115 -2.683 7.068 1.00 79.94 72 SER A N 1
ATOM 538 C CA . SER 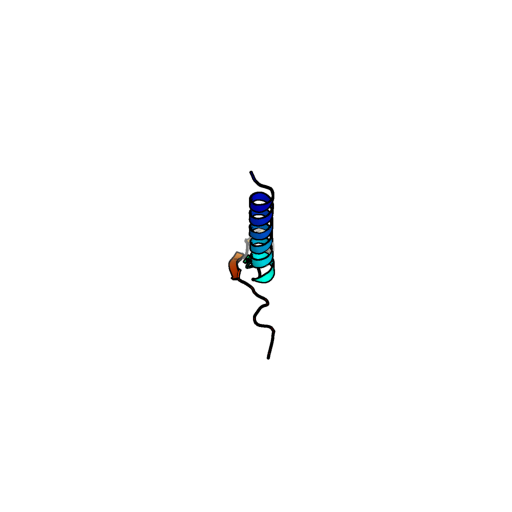A 1 72 ? -12.285 -3.238 7.748 1.00 79.94 72 SER A CA 1
ATOM 539 C C . SER A 1 72 ? -12.198 -3.025 9.253 1.00 79.94 72 SER A C 1
ATOM 541 O O . SER A 1 72 ? -11.112 -3.063 9.829 1.00 79.94 72 SER A O 1
ATOM 543 N N . PHE A 1 73 ? -13.352 -2.827 9.885 1.00 77.25 73 PHE A N 1
ATOM 544 C CA . PHE A 1 73 ? -13.471 -2.773 11.337 1.00 77.25 73 PHE A CA 1
ATOM 545 C C . PHE A 1 73 ? -14.072 -4.082 11.825 1.00 77.25 73 PHE A C 1
ATOM 547 O O . PHE A 1 73 ? -15.170 -4.457 11.408 1.00 77.25 73 PHE A O 1
ATOM 554 N N . GLN A 1 74 ? -13.360 -4.775 12.706 1.00 71.19 74 GLN A N 1
ATOM 555 C CA . GLN A 1 74 ? -13.831 -6.027 13.283 1.00 71.19 74 GLN A CA 1
ATOM 556 C C . GLN A 1 74 ? -14.183 -5.817 14.750 1.00 71.19 74 GLN A C 1
ATOM 558 O O . GLN A 1 74 ? -13.356 -5.378 15.550 1.00 71.19 74 GLN A O 1
ATOM 563 N N . LEU A 1 75 ? -15.421 -6.158 15.098 1.00 67.69 75 LEU A N 1
ATOM 564 C CA . LEU A 1 75 ? -15.856 -6.270 16.482 1.00 67.69 75 LEU A CA 1
ATOM 565 C C . LEU A 1 75 ? -15.543 -7.688 16.953 1.00 67.69 75 LEU A C 1
ATOM 567 O O . LEU A 1 75 ? -16.083 -8.641 16.395 1.00 67.69 75 LEU A O 1
ATOM 571 N N . ASN A 1 76 ? -14.722 -7.824 17.995 1.00 64.69 76 ASN A N 1
ATOM 572 C CA . ASN A 1 76 ? -14.525 -9.098 18.696 1.00 64.69 76 ASN A CA 1
ATOM 573 C C . ASN A 1 76 ? -14.041 -10.279 17.803 1.00 64.69 76 ASN A C 1
ATOM 575 O O . ASN A 1 76 ? -14.665 -11.343 17.809 1.00 64.69 76 ASN A O 1
ATOM 579 N N . PRO A 1 77 ? -12.912 -10.157 17.072 1.00 57.81 77 PRO A N 1
ATOM 580 C CA . PRO A 1 77 ? -12.463 -11.159 16.091 1.00 57.81 77 PRO A CA 1
ATOM 581 C C . PRO A 1 77 ? -12.126 -12.547 16.672 1.00 57.81 77 PRO A C 1
ATOM 583 O O . PRO A 1 77 ? -12.059 -13.517 15.924 1.00 57.81 77 PRO A O 1
ATOM 586 N N . TYR A 1 78 ? -11.959 -12.673 17.993 1.00 60.19 78 TYR A N 1
ATOM 587 C CA . TYR A 1 78 ? -11.598 -13.932 18.661 1.00 60.19 78 TYR A CA 1
ATOM 588 C C . TYR A 1 78 ? -12.779 -14.703 19.277 1.00 60.19 78 TYR A C 1
ATOM 590 O O . TYR A 1 78 ? -12.582 -15.801 19.788 1.00 60.19 78 TYR A O 1
ATOM 598 N N . PHE A 1 79 ? -14.013 -14.185 19.227 1.00 54.97 79 PHE A N 1
ATOM 599 C CA . PHE A 1 79 ? -15.163 -14.857 19.862 1.00 54.97 79 PHE A CA 1
ATOM 600 C C . PHE A 1 79 ? -15.658 -16.115 19.122 1.00 54.97 79 PHE A C 1
ATOM 602 O O . PHE A 1 79 ? -16.425 -16.884 19.691 1.00 54.97 79 PHE A O 1
ATOM 609 N N . TYR A 1 80 ? -15.206 -16.366 17.889 1.00 52.50 80 TYR A N 1
ATOM 610 C CA . TYR A 1 80 ? -15.607 -17.543 17.102 1.00 52.50 80 TYR A CA 1
ATOM 611 C C . TYR A 1 80 ? -14.748 -18.801 17.345 1.00 52.50 80 TYR A C 1
ATOM 613 O O . TYR A 1 80 ? -14.994 -19.825 16.715 1.00 52.50 80 TYR A O 1
ATOM 621 N N . TYR A 1 81 ? -13.760 -18.756 18.248 1.00 49.97 81 TYR A N 1
ATOM 622 C CA . TYR A 1 81 ? -12.794 -19.848 18.470 1.00 49.97 81 TYR A CA 1
ATOM 623 C C . TYR A 1 81 ? -13.018 -20.672 19.749 1.00 49.97 81 TYR A C 1
ATOM 625 O O . TYR A 1 81 ? -12.091 -21.313 20.240 1.00 49.97 81 TYR A O 1
ATOM 633 N N . TYR A 1 82 ? -14.242 -20.702 20.278 1.00 43.44 82 TYR A N 1
ATOM 634 C CA . TYR A 1 82 ? -14.614 -21.650 21.330 1.00 43.44 82 TYR A CA 1
ATOM 635 C C . TYR A 1 82 ? -15.655 -22.636 20.791 1.00 43.44 82 TYR A C 1
AT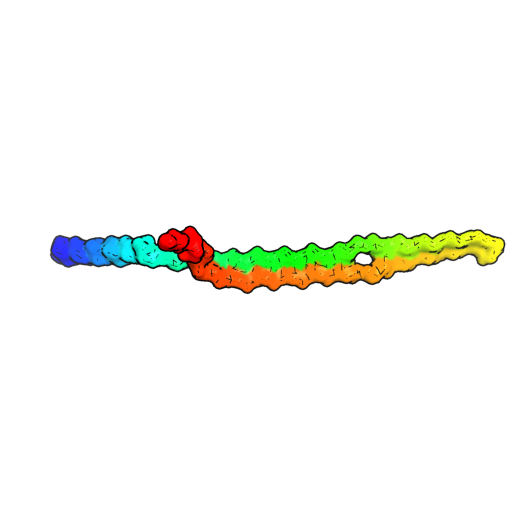OM 637 O O . TYR A 1 82 ? -16.840 -22.297 20.743 1.00 43.44 82 TYR A O 1
ATOM 645 N N . PRO A 1 83 ? -15.242 -23.841 20.352 1.00 43.44 83 PRO A N 1
ATOM 646 C CA . PRO A 1 83 ? -16.183 -24.932 20.192 1.00 43.44 83 PRO A CA 1
ATOM 647 C C . PRO A 1 83 ? -16.626 -25.343 21.601 1.00 43.44 83 PRO A C 1
ATOM 649 O O . PRO A 1 83 ? -15.788 -25.623 22.460 1.00 43.44 83 PRO A O 1
ATOM 652 N N . TYR A 1 84 ? -17.934 -25.295 21.842 1.00 45.09 84 TYR A N 1
ATOM 653 C CA . TYR A 1 84 ? -18.554 -26.028 22.944 1.00 45.09 84 TYR A CA 1
ATOM 654 C C . TYR A 1 84 ? -18.263 -27.526 22.820 1.00 45.09 84 TYR A C 1
ATOM 656 O O . TYR A 1 84 ? -18.231 -28.019 21.666 1.00 45.09 84 TYR A O 1
#

Radius of gyration: 33.55 Å; chains: 1; bounding box: 53×40×99 Å

Foldseek 3Di:
DDPVVVVVVVVVVVVVVVCCVVVPVWDKDKDKDKDKDKDDWDWDWDWDQDPVGIDIDIDTPDMDIDIDMDIDIDTPPPPVPDDD